Protein AF-A0A7J4PSM2-F1 (afdb_monomer)

Foldseek 3Di:
DDPVVDPCPPVADPPWAPLDVDDPCPPVPDCVQVWDDDPNDIDCSSGRQCRDPVLVVLQVVCVVVVHDPVVSVVVSVVVD

Solvent-accessible surface area (backbone atoms only — not comparable to full-atom values): 5088 Å² total; per-residue (Å²): 110,87,54,83,90,39,97,60,58,63,80,80,47,84,94,45,36,56,87,60,91,62,72,91,58,71,85,69,91,46,57,90,46,44,24,47,79,54,97,92,38,83,40,56,84,58,44,53,59,69,30,35,60,69,50,39,48,54,51,50,54,36,53,75,73,66,52,54,70,68,62,48,48,52,58,54,62,77,72,110

Sequence (80 aa):
MRRESCDRYPCHFPDQDCTFCFCPFYPCLDERTGGRLVDEEWSCDGCTVIHAFDVAEMVMEGLILGRDLDEIWKEVTESL

pLDDT: mean 92.48, std 7.52, range [56.59, 98.19]

Mean predicted aligned error: 3.42 Å

Radius of gyration: 12.76 Å; Cα contacts (8 Å, |Δi|>4): 81; chains: 1; bounding box: 33×23×31 Å

Secondary structure (DSSP, 8-state):
---TT-TT-SSSSTT---S-SS-TT-S---GGGT-EEETTEEE-TT--GGGSHHHHHHHHHHHHTT--HHHHHHHHHHT-

Structure (mmCIF, N/CA/C/O backbone):
data_AF-A0A7J4PSM2-F1
#
_entry.id   AF-A0A7J4PSM2-F1
#
loop_
_atom_site.group_PDB
_atom_site.id
_atom_site.type_symbol
_atom_site.label_atom_id
_atom_site.label_alt_id
_atom_site.label_comp_id
_atom_site.label_asym_id
_atom_site.label_entity_id
_atom_site.label_seq_id
_atom_site.pdbx_PDB_ins_code
_atom_site.Cartn_x
_atom_site.Cartn_y
_atom_site.Cartn_z
_atom_site.occupancy
_atom_site.B_iso_or_equiv
_atom_site.auth_seq_id
_atom_site.auth_comp_id
_atom_site.auth_asym_id
_atom_site.auth_atom_id
_atom_site.pdbx_PDB_model_num
ATOM 1 N N . MET A 1 1 ? -13.690 -6.723 -5.351 1.00 56.59 1 MET A N 1
ATOM 2 C CA . MET A 1 1 ? -14.443 -6.579 -6.634 1.00 56.59 1 MET A CA 1
ATOM 3 C C . MET A 1 1 ? -13.539 -6.995 -7.787 1.00 56.59 1 MET A C 1
ATOM 5 O O . MET A 1 1 ? -12.498 -6.373 -7.952 1.00 56.59 1 MET A O 1
ATOM 9 N N . ARG A 1 2 ? -13.894 -8.020 -8.578 1.00 63.59 2 ARG A N 1
ATOM 10 C CA . ARG A 1 2 ? -13.09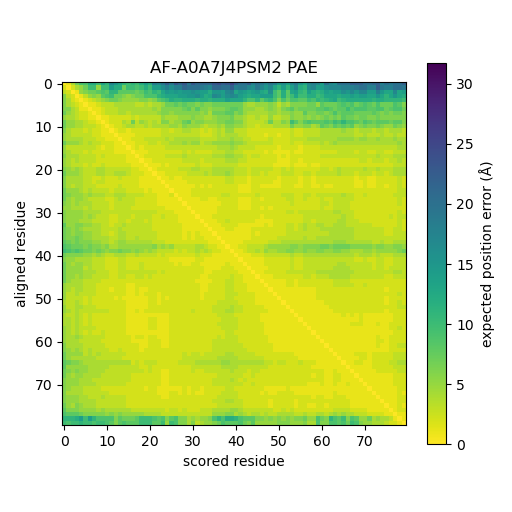0 -8.417 -9.751 1.00 63.59 2 ARG A CA 1
ATOM 11 C C . ARG A 1 2 ? -13.229 -7.362 -10.853 1.00 63.59 2 ARG A C 1
ATOM 13 O O . ARG A 1 2 ? -14.345 -7.055 -11.265 1.00 63.59 2 ARG A O 1
ATOM 20 N N . ARG A 1 3 ? -12.110 -6.770 -11.283 1.00 70.81 3 ARG A N 1
ATOM 21 C CA . ARG A 1 3 ? -12.055 -5.726 -12.323 1.00 70.81 3 ARG A CA 1
ATOM 22 C C . ARG A 1 3 ? -11.511 -6.294 -13.635 1.00 70.81 3 ARG A C 1
ATOM 24 O O . ARG A 1 3 ? -10.568 -5.751 -14.192 1.00 70.81 3 ARG A O 1
ATOM 31 N N . GLU A 1 4 ? -12.102 -7.381 -14.125 1.00 73.38 4 GLU A N 1
ATOM 32 C CA . GLU A 1 4 ? -11.617 -8.113 -15.312 1.00 73.38 4 GLU A CA 1
ATOM 33 C C . GLU A 1 4 ? -11.562 -7.255 -16.592 1.00 73.38 4 GLU A C 1
ATOM 35 O O . GLU A 1 4 ? -10.818 -7.572 -17.510 1.00 73.38 4 GLU A O 1
ATOM 40 N N . SER A 1 5 ? -12.303 -6.141 -16.649 1.00 82.88 5 SER A N 1
ATOM 41 C CA . SER A 1 5 ? -12.256 -5.168 -17.751 1.00 82.88 5 SER A CA 1
ATOM 42 C C . SER A 1 5 ? -11.193 -4.070 -17.586 1.00 82.88 5 SER A C 1
ATOM 44 O O . SER A 1 5 ? -11.195 -3.108 -18.348 1.00 82.88 5 SER A O 1
ATOM 46 N N . CYS A 1 6 ? -10.358 -4.126 -16.546 1.00 85.31 6 CYS A N 1
ATOM 47 C CA . CYS A 1 6 ? -9.296 -3.154 -16.299 1.00 85.31 6 CYS A CA 1
ATOM 48 C C . CYS A 1 6 ? -8.029 -3.561 -17.056 1.00 85.31 6 CYS A C 1
ATOM 50 O O . CYS A 1 6 ? -7.520 -4.654 -16.835 1.00 85.31 6 CYS A O 1
ATOM 52 N N . ASP A 1 7 ? -7.452 -2.649 -17.842 1.00 86.50 7 ASP A N 1
ATOM 53 C CA . ASP A 1 7 ? -6.202 -2.884 -18.592 1.00 86.50 7 ASP A CA 1
ATOM 54 C C . ASP A 1 7 ? -4.999 -3.239 -17.703 1.00 86.50 7 ASP A C 1
ATOM 56 O O . ASP A 1 7 ? -3.966 -3.701 -18.181 1.00 86.50 7 ASP A O 1
ATOM 60 N N . ARG A 1 8 ? -5.108 -2.974 -16.399 1.00 82.88 8 ARG A N 1
ATOM 61 C CA . ARG A 1 8 ? -4.084 -3.295 -15.404 1.00 82.88 8 ARG A CA 1
ATOM 62 C C . ARG A 1 8 ? -4.354 -4.597 -14.659 1.00 82.88 8 ARG A C 1
ATOM 64 O O . ARG A 1 8 ? -3.551 -4.945 -13.810 1.00 82.88 8 ARG A O 1
ATOM 71 N N . TYR A 1 9 ? -5.462 -5.290 -14.918 1.00 84.12 9 TYR A N 1
ATOM 72 C CA . TYR A 1 9 ? -5.806 -6.523 -14.217 1.00 84.12 9 TYR A CA 1
ATOM 73 C C . TYR A 1 9 ? -5.271 -7.775 -14.944 1.00 84.12 9 TYR A C 1
ATOM 75 O O . TYR A 1 9 ? -5.498 -7.910 -16.147 1.00 84.12 9 TYR A O 1
ATOM 83 N N . PRO A 1 10 ? -4.655 -8.735 -14.224 1.00 85.94 10 PRO A N 1
ATOM 84 C CA . PRO A 1 10 ? -4.151 -8.605 -12.857 1.00 85.94 10 PRO A CA 1
ATOM 85 C C . PRO A 1 10 ? -2.880 -7.740 -12.817 1.00 85.94 10 PRO A C 1
ATOM 87 O O . PRO A 1 10 ? -2.043 -7.813 -13.712 1.00 85.94 10 PRO A O 1
ATOM 90 N N . CYS A 1 11 ? -2.729 -6.948 -11.758 1.00 85.81 11 CYS A N 1
ATOM 91 C CA . CYS A 1 11 ? -1.519 -6.162 -11.501 1.00 85.81 11 CYS A CA 1
ATOM 92 C C . CYS A 1 11 ? -0.373 -7.083 -11.068 1.00 85.81 11 CYS A C 1
ATOM 94 O O . CYS A 1 11 ? 0.735 -6.957 -11.579 1.00 85.81 11 CYS A O 1
ATOM 96 N N . HIS A 1 12 ? -0.665 -8.024 -10.161 1.00 89.81 12 HIS A N 1
ATOM 97 C CA . HIS A 1 12 ? 0.307 -8.942 -9.568 1.00 89.81 12 HIS A CA 1
ATOM 98 C C . HIS A 1 12 ? -0.133 -10.407 -9.662 1.00 89.81 12 HIS A C 1
ATOM 100 O O . HIS A 1 12 ? 0.682 -11.252 -10.022 1.00 89.81 12 HIS A O 1
ATOM 106 N N . PHE A 1 13 ? -1.401 -10.737 -9.375 1.00 91.44 13 PHE A N 1
ATOM 107 C CA . PHE A 1 13 ? -1.893 -12.126 -9.429 1.00 91.44 13 PHE A CA 1
ATOM 108 C C . PH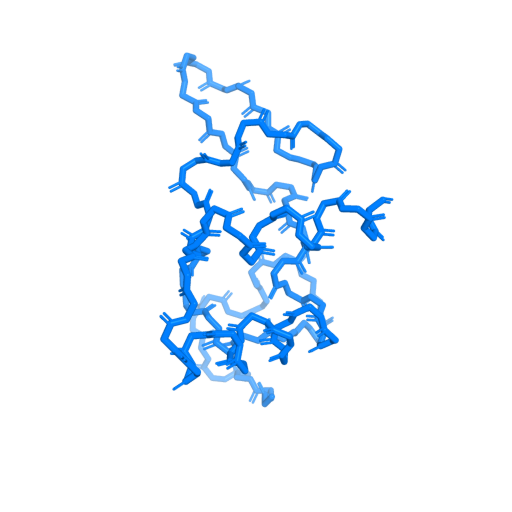E A 1 13 ? -3.405 -12.239 -9.732 1.00 91.44 13 PHE A C 1
ATOM 110 O O . PHE A 1 13 ? -4.153 -11.285 -9.506 1.00 91.44 13 PHE A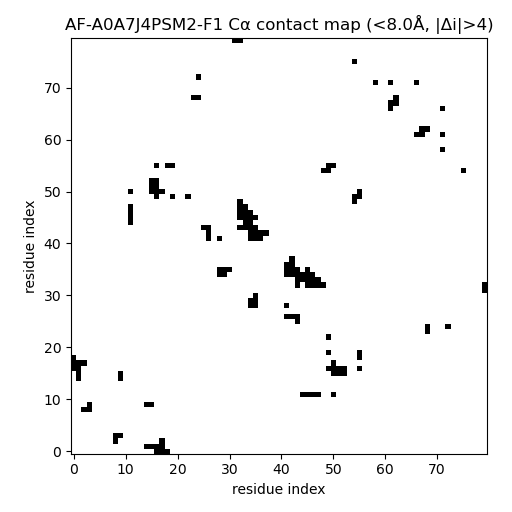 O 1
ATOM 117 N N . PRO A 1 14 ? -3.887 -13.384 -10.266 1.00 90.69 14 PRO A N 1
ATOM 118 C CA . PRO A 1 14 ? -5.318 -13.622 -10.482 1.00 90.69 14 PRO A CA 1
ATOM 119 C C . PRO A 1 14 ? -6.132 -13.510 -9.189 1.00 90.69 14 PRO A C 1
ATOM 121 O O . PRO A 1 14 ? -5.644 -13.853 -8.121 1.00 90.69 14 PRO A O 1
ATOM 124 N N . ASP A 1 15 ? -7.378 -13.047 -9.287 1.00 88.94 15 ASP A N 1
ATOM 125 C CA . ASP A 1 15 ? -8.294 -12.863 -8.145 1.00 88.94 15 ASP A CA 1
ATOM 126 C C . ASP A 1 15 ? -7.816 -11.897 -7.044 1.00 88.94 15 ASP A C 1
ATOM 128 O O . ASP A 1 15 ? -8.437 -11.820 -5.988 1.00 88.94 15 ASP A O 1
ATOM 132 N N . GLN A 1 16 ? -6.782 -11.094 -7.305 1.00 92.31 16 GLN A N 1
ATOM 133 C CA . GLN A 1 16 ? -6.345 -10.028 -6.403 1.00 92.31 16 GLN A CA 1
ATOM 134 C C . GLN A 1 16 ? -7.447 -9.000 -6.093 1.00 92.31 16 GLN A C 1
ATOM 136 O O . GLN A 1 16 ? -8.299 -8.691 -6.940 1.00 92.31 16 GLN A O 1
ATOM 141 N N . ASP A 1 17 ? -7.371 -8.382 -4.914 1.00 93.56 17 ASP A N 1
ATOM 142 C CA . ASP A 1 17 ? -8.166 -7.200 -4.615 1.00 93.56 17 ASP A CA 1
ATOM 143 C C . ASP A 1 17 ? -7.589 -5.965 -5.333 1.00 93.56 17 ASP A C 1
ATOM 145 O O . ASP A 1 17 ? -6.385 -5.728 -5.357 1.00 93.56 17 ASP A O 1
ATOM 149 N N . CYS A 1 18 ? -8.448 -5.186 -5.994 1.00 91.31 18 CYS A N 1
ATOM 150 C CA . CYS A 1 18 ? -8.074 -3.968 -6.730 1.00 91.31 18 CYS A CA 1
ATOM 151 C C . CYS A 1 18 ? -8.842 -2.745 -6.223 1.00 91.31 18 CYS A C 1
ATOM 153 O O . CYS A 1 18 ? -9.171 -1.845 -7.004 1.00 91.31 18 CYS A O 1
ATOM 155 N N . THR A 1 19 ? -9.200 -2.736 -4.940 1.00 92.06 19 THR A N 1
ATOM 156 C CA . THR A 1 19 ? -9.817 -1.588 -4.271 1.00 92.06 19 THR A CA 1
ATOM 157 C C . THR A 1 19 ? -8.982 -0.336 -4.496 1.00 92.06 19 THR A C 1
ATOM 159 O O . THR A 1 19 ? -9.503 0.692 -4.938 1.00 92.06 19 THR A O 1
ATOM 162 N N . PHE A 1 20 ? -7.673 -0.462 -4.288 1.00 92.12 20 PHE A N 1
ATOM 163 C CA . PHE A 1 20 ? -6.706 0.600 -4.495 1.00 92.12 20 PHE A CA 1
ATOM 164 C C . PHE A 1 20 ? -6.089 0.496 -5.892 1.00 92.12 20 PHE A C 1
ATOM 166 O O . P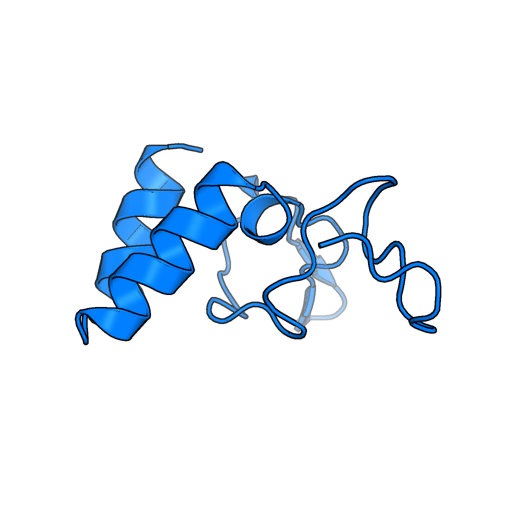HE A 1 20 ? -5.419 -0.480 -6.222 1.00 92.12 20 PHE A O 1
ATOM 173 N N . CYS A 1 21 ? -6.302 1.520 -6.727 1.00 87.31 21 CYS A N 1
ATOM 174 C CA . CYS A 1 21 ? -5.621 1.627 -8.025 1.00 87.31 21 CYS A CA 1
ATOM 175 C C . CYS A 1 21 ? -4.119 1.920 -7.871 1.00 87.31 21 CYS A C 1
ATOM 177 O O . CYS A 1 21 ? -3.340 1.589 -8.759 1.00 87.31 21 CYS A O 1
ATOM 179 N N . PHE A 1 22 ? -3.732 2.551 -6.759 1.00 89.62 22 PHE A N 1
ATOM 180 C CA . PHE A 1 22 ? -2.354 2.848 -6.377 1.00 89.62 22 PHE A CA 1
ATOM 181 C C . PHE A 1 22 ? -2.158 2.490 -4.907 1.00 89.62 22 PHE A C 1
ATOM 183 O O . PHE A 1 22 ? -3.059 2.720 -4.102 1.00 89.62 22 PHE A O 1
ATOM 190 N N . CYS A 1 23 ? -0.987 1.954 -4.559 1.00 94.19 23 CYS A N 1
ATOM 191 C CA . CYS A 1 23 ? -0.662 1.650 -3.170 1.00 94.19 23 CYS A CA 1
ATOM 192 C C . CYS A 1 23 ? -0.524 2.959 -2.372 1.00 94.19 23 CYS A C 1
ATOM 194 O O . CYS A 1 23 ? 0.318 3.784 -2.736 1.00 94.19 23 CYS A O 1
ATOM 196 N N . PRO A 1 24 ? -1.298 3.157 -1.288 1.00 96.31 24 PRO A N 1
ATOM 197 C CA . PRO A 1 24 ? -1.204 4.367 -0.474 1.00 96.31 24 PRO A CA 1
ATOM 198 C C . PRO A 1 24 ? 0.108 4.449 0.318 1.00 96.31 24 PRO A C 1
ATOM 200 O O . PRO A 1 24 ? 0.465 5.521 0.790 1.00 96.31 24 PRO A O 1
ATOM 203 N N . PHE A 1 25 ? 0.839 3.337 0.431 1.00 97.00 25 PHE A N 1
ATOM 204 C CA . PHE A 1 25 ? 2.093 3.239 1.179 1.00 97.00 25 PHE A CA 1
ATOM 205 C C . PHE A 1 25 ? 3.335 3.380 0.302 1.00 97.00 25 PHE A C 1
ATOM 207 O O . PHE A 1 25 ? 4.437 3.145 0.779 1.00 97.00 25 PHE A O 1
ATOM 214 N N . TYR A 1 26 ? 3.197 3.680 -0.992 1.00 95.19 26 TYR A N 1
ATOM 215 C CA . TYR A 1 26 ? 4.362 3.820 -1.860 1.00 95.19 26 TYR A CA 1
ATOM 216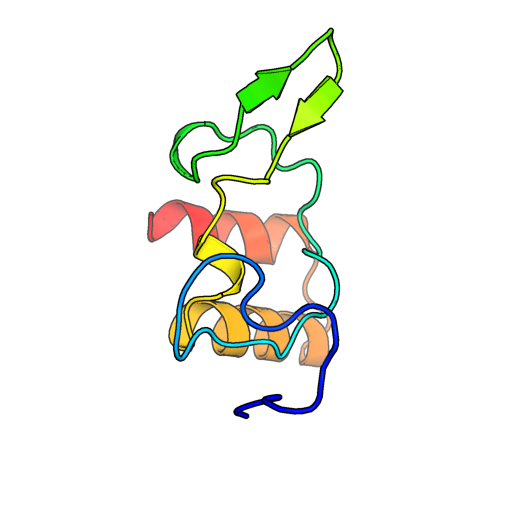 C C . TYR A 1 26 ? 5.098 5.156 -1.617 1.00 95.19 26 TYR A C 1
ATOM 218 O O . TYR A 1 26 ? 4.445 6.201 -1.642 1.00 95.19 26 TYR A O 1
ATOM 226 N N . PRO A 1 27 ? 6.443 5.163 -1.515 1.00 95.88 27 PRO A N 1
ATOM 227 C CA . PRO A 1 27 ? 7.328 4.004 -1.377 1.00 95.88 27 PRO A CA 1
ATOM 228 C C . PRO A 1 27 ? 7.348 3.495 0.072 1.00 95.88 27 PRO A C 1
ATOM 230 O O . PRO A 1 27 ? 7.626 4.258 0.992 1.00 95.88 27 PRO A O 1
ATOM 233 N N . CYS A 1 28 ? 7.112 2.196 0.279 1.00 95.19 28 CYS A N 1
ATOM 234 C CA . CYS A 1 28 ? 7.075 1.639 1.637 1.00 95.19 28 CYS A CA 1
ATOM 235 C C . CYS A 1 28 ? 8.466 1.278 2.171 1.00 95.19 28 CYS A C 1
ATOM 237 O O . CYS A 1 28 ? 8.632 1.134 3.378 1.00 95.19 28 CYS A O 1
ATOM 239 N N . LEU A 1 29 ? 9.447 1.115 1.270 1.00 95.94 29 LEU A N 1
ATOM 240 C CA . LEU A 1 29 ? 10.836 0.749 1.573 1.00 95.94 29 LEU A CA 1
ATOM 241 C C . LEU A 1 29 ? 10.983 -0.532 2.422 1.00 95.94 29 LEU A C 1
ATOM 243 O O . LEU A 1 29 ? 11.983 -0.709 3.112 1.00 95.94 29 LEU A O 1
ATOM 247 N N . ASP A 1 30 ? 9.998 -1.433 2.364 1.00 95.69 30 ASP A N 1
ATOM 248 C CA . ASP A 1 30 ? 9.989 -2.692 3.107 1.00 95.69 30 ASP A CA 1
ATOM 249 C C . ASP A 1 30 ? 10.140 -3.892 2.164 1.00 95.69 30 ASP A C 1
ATOM 251 O O . ASP A 1 30 ? 9.212 -4.267 1.439 1.00 95.69 30 ASP A O 1
ATOM 255 N N . GLU A 1 31 ? 11.318 -4.515 2.182 1.00 95.44 31 GLU A N 1
ATOM 256 C CA . GLU A 1 31 ? 11.651 -5.663 1.329 1.00 95.44 31 GLU A CA 1
ATOM 257 C C . GLU A 1 31 ? 10.819 -6.915 1.652 1.00 95.44 31 GLU A C 1
ATOM 259 O O . GLU A 1 31 ? 10.631 -7.760 0.775 1.00 95.44 31 GLU A O 1
ATOM 264 N N . ARG A 1 32 ? 10.240 -7.029 2.862 1.00 95.12 32 ARG A N 1
ATOM 265 C CA . ARG A 1 32 ? 9.351 -8.155 3.227 1.00 95.12 32 ARG A CA 1
ATOM 266 C C . ARG A 1 32 ? 8.113 -8.213 2.343 1.00 95.12 32 ARG A C 1
ATOM 268 O O . ARG A 1 32 ? 7.539 -9.277 2.144 1.00 95.12 32 ARG A O 1
ATOM 275 N N . THR A 1 33 ? 7.719 -7.066 1.796 1.00 95.06 33 THR A N 1
ATOM 276 C CA . THR A 1 33 ? 6.573 -6.958 0.895 1.00 95.06 33 THR A CA 1
ATOM 277 C C . THR A 1 33 ? 6.852 -7.540 -0.489 1.00 95.06 33 THR A C 1
ATOM 279 O O . THR A 1 33 ? 5.909 -7.728 -1.243 1.00 95.06 33 THR A O 1
ATOM 282 N N . GLY A 1 34 ? 8.116 -7.807 -0.841 1.00 94.25 34 GLY A N 1
ATOM 283 C CA . GLY A 1 34 ? 8.548 -8.132 -2.205 1.00 94.25 34 GLY A CA 1
ATOM 284 C C . GLY A 1 34 ? 8.987 -6.911 -3.023 1.00 94.25 34 GLY A C 1
ATOM 285 O O . GLY A 1 34 ? 9.350 -7.053 -4.193 1.00 94.25 34 GLY A O 1
ATOM 286 N N . GLY A 1 35 ? 8.963 -5.712 -2.429 1.00 94.88 35 GLY A N 1
ATOM 287 C CA . GLY A 1 35 ? 9.582 -4.520 -3.005 1.00 94.88 35 GLY A CA 1
ATOM 288 C C . GLY A 1 35 ? 11.114 -4.579 -2.980 1.00 94.88 35 GLY A C 1
ATOM 289 O O . GLY A 1 35 ? 11.705 -5.306 -2.183 1.00 94.88 35 GLY A O 1
ATOM 290 N N . ARG A 1 36 ? 11.766 -3.835 -3.878 1.00 97.19 36 ARG A N 1
ATOM 291 C CA . ARG A 1 36 ? 13.233 -3.795 -4.014 1.00 97.19 36 ARG A CA 1
ATOM 292 C C . ARG A 1 36 ? 13.708 -2.482 -4.629 1.00 97.19 36 ARG A C 1
ATOM 294 O O . ARG A 1 36 ? 12.956 -1.844 -5.358 1.00 97.19 36 ARG A O 1
ATOM 301 N N . LEU A 1 37 ? 14.973 -2.123 -4.425 1.00 97.69 37 LEU A N 1
ATOM 302 C CA . LEU A 1 37 ? 15.618 -1.058 -5.202 1.00 97.69 37 LEU A CA 1
ATOM 303 C C . LEU A 1 37 ? 15.988 -1.562 -6.608 1.00 97.69 37 LEU A C 1
ATOM 305 O O . LEU A 1 37 ? 16.612 -2.614 -6.7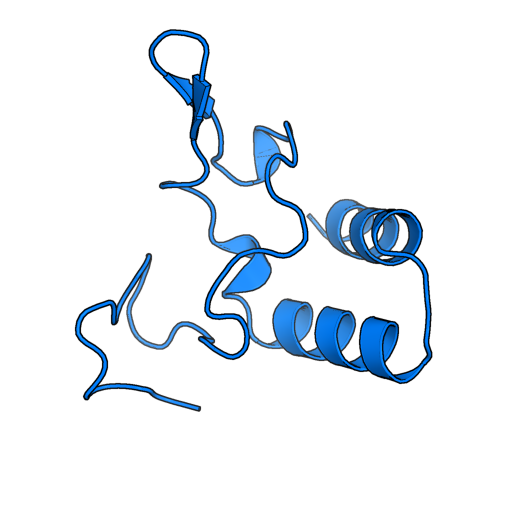54 1.00 97.69 37 LEU A O 1
ATOM 309 N N . VAL A 1 38 ? 15.617 -0.803 -7.637 1.00 96.69 38 VAL A N 1
ATOM 310 C CA . VAL A 1 38 ? 15.973 -1.010 -9.048 1.00 96.69 38 VAL A CA 1
ATOM 311 C C . VAL A 1 38 ? 16.488 0.322 -9.580 1.00 96.69 38 VAL A C 1
ATOM 313 O O . VAL A 1 38 ? 15.757 1.301 -9.549 1.00 96.69 38 VAL A O 1
ATOM 316 N N . ASP A 1 39 ? 17.746 0.370 -10.026 1.00 95.25 39 ASP A N 1
ATOM 317 C CA . ASP A 1 39 ? 18.376 1.590 -10.559 1.00 95.25 39 ASP A CA 1
ATOM 318 C C . ASP A 1 39 ? 18.210 2.828 -9.645 1.00 95.25 39 ASP A C 1
ATOM 320 O O . ASP A 1 39 ? 17.866 3.911 -10.098 1.00 95.25 39 ASP A O 1
ATOM 324 N N . GLU A 1 40 ? 18.449 2.652 -8.337 1.00 94.81 40 GLU A N 1
ATOM 325 C CA . GLU A 1 40 ? 18.293 3.679 -7.281 1.00 94.81 40 GLU A CA 1
ATOM 326 C C . GLU A 1 40 ? 16.841 4.118 -6.986 1.00 94.81 40 GLU A C 1
ATOM 328 O O . GLU A 1 40 ? 16.615 4.906 -6.066 1.00 94.81 40 GLU A O 1
ATOM 333 N N . GLU A 1 41 ? 15.846 3.553 -7.6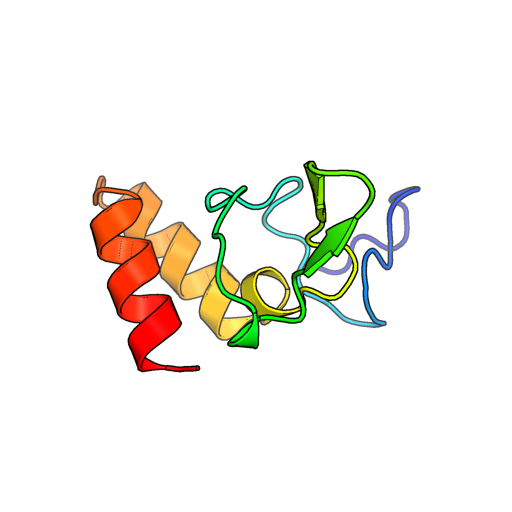72 1.00 96.19 41 GLU A N 1
ATOM 334 C CA . GLU A 1 41 ? 14.422 3.791 -7.427 1.00 96.19 41 GLU A CA 1
ATOM 335 C C . GLU A 1 41 ? 13.769 2.604 -6.699 1.00 96.19 41 GLU A C 1
ATOM 337 O O . GLU A 1 41 ? 14.087 1.437 -6.932 1.00 96.19 41 GLU A O 1
ATOM 342 N N . TRP A 1 42 ? 12.835 2.877 -5.784 1.00 97.06 42 TRP A N 1
ATOM 343 C CA . TRP A 1 42 ? 12.090 1.817 -5.100 1.00 97.06 42 TRP A CA 1
ATOM 344 C C . TRP A 1 42 ? 10.999 1.243 -6.007 1.00 97.06 42 TRP A C 1
ATOM 346 O O . TRP A 1 42 ? 10.104 1.958 -6.443 1.00 97.06 42 TRP A O 1
ATOM 356 N N . SER A 1 43 ? 11.026 -0.065 -6.245 1.00 95.50 43 SER A N 1
ATOM 357 C CA . SER A 1 43 ? 10.019 -0.795 -7.012 1.00 95.50 43 SER A CA 1
ATOM 358 C C . SER A 1 43 ? 9.149 -1.655 -6.098 1.00 95.50 43 SER A C 1
ATOM 360 O O . SER A 1 43 ? 9.661 -2.479 -5.344 1.00 95.50 43 SER A O 1
ATOM 362 N N . CYS A 1 44 ? 7.825 -1.525 -6.227 1.00 95.19 44 CYS A N 1
ATOM 363 C CA . CYS A 1 44 ? 6.822 -2.399 -5.596 1.00 95.19 44 CYS A CA 1
ATOM 364 C C . CYS A 1 44 ? 6.198 -3.405 -6.586 1.00 95.19 44 CYS A C 1
ATOM 366 O O . CYS A 1 44 ? 5.110 -3.927 -6.345 1.00 95.19 44 CYS A O 1
ATOM 368 N N . ASP A 1 45 ? 6.843 -3.679 -7.717 1.00 92.50 45 ASP A N 1
ATOM 369 C CA . ASP A 1 45 ? 6.345 -4.627 -8.727 1.00 92.50 45 ASP A CA 1
ATOM 370 C C . ASP A 1 45 ? 6.217 -6.075 -8.213 1.00 92.50 45 ASP A C 1
ATOM 372 O O . ASP A 1 45 ? 5.433 -6.842 -8.759 1.00 92.50 45 ASP A O 1
ATOM 376 N N . GLY A 1 46 ? 6.926 -6.441 -7.140 1.00 93.50 46 GLY A N 1
ATOM 377 C CA . GLY A 1 46 ? 6.744 -7.711 -6.426 1.00 93.50 46 GLY A CA 1
ATOM 378 C C . GLY A 1 46 ? 5.757 -7.661 -5.251 1.00 93.50 46 GLY A C 1
ATOM 379 O O . GLY A 1 46 ? 5.543 -8.685 -4.610 1.00 93.50 46 GLY A O 1
ATOM 380 N N . CYS A 1 47 ? 5.171 -6.499 -4.939 1.00 95.12 47 CYS A N 1
ATOM 381 C CA . CYS A 1 47 ? 4.369 -6.306 -3.730 1.00 95.12 47 CYS A CA 1
ATOM 382 C C . CYS A 1 47 ? 2.916 -6.759 -3.876 1.00 95.12 47 CYS A C 1
ATOM 384 O O . CYS A 1 47 ? 2.140 -6.162 -4.614 1.00 95.12 47 CYS A O 1
ATOM 386 N N . THR A 1 48 ? 2.516 -7.764 -3.095 1.00 94.62 48 THR A N 1
ATOM 387 C CA . THR A 1 48 ? 1.142 -8.297 -3.086 1.00 94.62 48 THR A CA 1
ATOM 388 C C . THR A 1 48 ? 0.304 -7.821 -1.900 1.00 94.62 48 THR A C 1
ATOM 390 O O . THR A 1 48 ?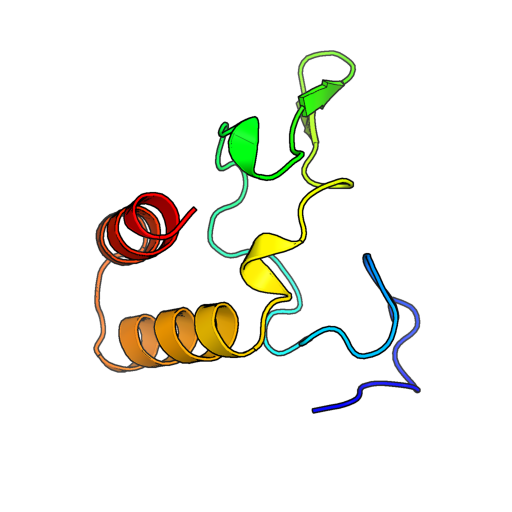 -0.877 -8.144 -1.828 1.00 94.62 48 THR A O 1
ATOM 393 N N . VAL A 1 49 ? 0.891 -7.063 -0.968 1.00 95.81 49 VAL A N 1
ATOM 394 C CA . VAL A 1 49 ? 0.288 -6.753 0.342 1.00 95.81 49 VAL A CA 1
ATOM 395 C C . VAL A 1 49 ? -1.052 -6.035 0.204 1.00 95.81 49 VAL A C 1
ATOM 397 O O . VAL A 1 49 ? -2.065 -6.527 0.684 1.00 95.81 49 VAL A O 1
ATOM 400 N N . ILE A 1 50 ? -1.096 -4.918 -0.528 1.00 95.62 50 ILE A N 1
ATOM 401 C CA . ILE A 1 50 ? -2.333 -4.135 -0.713 1.00 95.62 50 ILE A CA 1
ATOM 402 C C . ILE A 1 50 ? -3.380 -4.843 -1.594 1.00 95.62 50 ILE A C 1
ATOM 404 O O . ILE A 1 50 ? -4.509 -4.378 -1.723 1.00 95.62 50 ILE A O 1
ATOM 408 N N . HIS A 1 51 ? -2.987 -5.951 -2.223 1.00 94.31 51 HIS A N 1
ATOM 409 C CA . HIS A 1 51 ? -3.824 -6.774 -3.087 1.00 94.31 51 HIS A CA 1
ATOM 410 C C . HIS A 1 51 ? -4.477 -7.951 -2.343 1.00 94.31 51 HIS A C 1
ATOM 412 O O . HIS A 1 51 ? -5.309 -8.649 -2.927 1.00 94.31 51 HIS A O 1
ATOM 418 N N . ALA A 1 52 ? -4.134 -8.171 -1.069 1.00 94.50 52 ALA A N 1
ATOM 419 C CA . ALA A 1 52 ? -4.857 -9.083 -0.191 1.00 94.50 52 ALA A CA 1
ATOM 420 C C . ALA A 1 52 ? -6.173 -8.437 0.286 1.00 94.50 52 ALA A C 1
ATOM 422 O O . ALA A 1 52 ? -6.215 -7.245 0.587 1.00 94.50 52 ALA A O 1
ATOM 423 N N . PHE A 1 53 ? -7.263 -9.210 0.316 1.00 95.00 53 PHE A N 1
ATOM 424 C CA . PHE A 1 53 ? -8.609 -8.692 0.605 1.00 95.00 53 PHE A CA 1
ATOM 425 C C . PHE A 1 53 ? -8.744 -8.118 2.019 1.00 95.00 53 PHE A C 1
ATOM 427 O O . PHE A 1 53 ? -9.312 -7.044 2.189 1.00 95.00 53 PHE A O 1
ATOM 434 N N . ASP A 1 54 ? -8.216 -8.833 3.007 1.00 95.69 54 ASP A N 1
ATOM 435 C CA . ASP A 1 54 ? -8.199 -8.447 4.418 1.00 95.69 54 ASP A CA 1
ATOM 436 C C . ASP A 1 54 ? -7.382 -7.172 4.647 1.00 95.69 54 ASP A C 1
ATOM 438 O O . ASP A 1 54 ? -7.832 -6.250 5.325 1.00 95.69 54 ASP A O 1
ATOM 442 N N . VAL A 1 55 ? -6.217 -7.074 4.006 1.00 96.69 55 VAL A N 1
ATOM 443 C CA . VAL A 1 55 ? -5.394 -5.863 4.042 1.00 96.69 55 VAL A CA 1
ATOM 444 C C . VAL A 1 55 ? -6.123 -4.699 3.371 1.00 96.69 55 VAL A C 1
ATOM 446 O O . VAL A 1 55 ? -6.181 -3.609 3.931 1.00 96.69 55 VAL A O 1
ATOM 449 N N . ALA A 1 56 ? -6.709 -4.896 2.188 1.00 96.25 56 ALA A N 1
ATOM 450 C CA . ALA A 1 56 ? -7.420 -3.829 1.488 1.00 96.25 56 ALA A CA 1
ATOM 451 C C . ALA A 1 56 ? -8.623 -3.298 2.294 1.00 96.25 56 ALA A C 1
ATOM 453 O O . ALA A 1 56 ? -8.857 -2.087 2.327 1.00 96.25 56 ALA A O 1
ATOM 454 N N . GLU A 1 57 ? -9.359 -4.185 2.966 1.00 96.81 57 GLU A N 1
ATOM 455 C CA . GLU A 1 57 ? -10.455 -3.822 3.867 1.00 96.81 57 GLU A CA 1
ATOM 456 C C . GLU A 1 57 ? -9.945 -3.018 5.070 1.00 96.81 57 GLU A C 1
ATOM 458 O O . G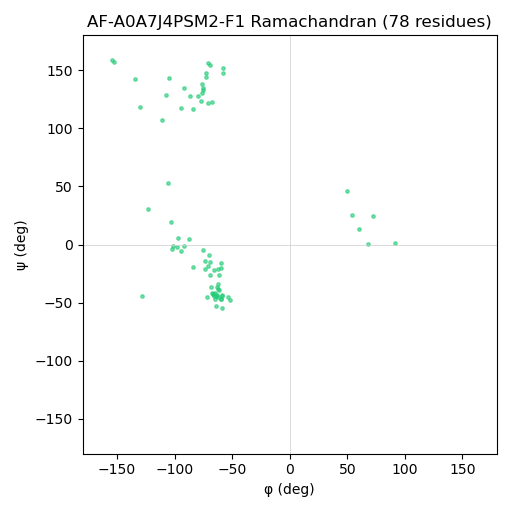LU A 1 57 ? -10.391 -1.887 5.267 1.00 96.81 57 GLU A O 1
ATOM 463 N N . MET A 1 58 ? -8.936 -3.524 5.789 1.00 97.19 58 MET A N 1
ATOM 464 C CA . MET A 1 58 ? -8.310 -2.840 6.931 1.00 97.19 58 MET A CA 1
ATOM 465 C C . MET A 1 58 ? -7.840 -1.423 6.569 1.00 97.19 58 MET A C 1
ATOM 467 O O . MET A 1 58 ? -8.079 -0.459 7.303 1.00 97.19 58 MET A O 1
ATOM 471 N N . VAL A 1 59 ? -7.191 -1.272 5.412 1.00 97.81 59 VAL A N 1
ATOM 472 C CA . VAL A 1 59 ? -6.703 0.029 4.942 1.00 97.81 59 VAL A CA 1
ATOM 473 C C . VAL A 1 59 ? -7.864 0.960 4.599 1.00 97.81 59 VAL A C 1
ATOM 475 O O . VAL A 1 59 ? -7.825 2.139 4.953 1.00 97.81 59 VAL A O 1
ATOM 478 N N . MET A 1 60 ? -8.918 0.460 3.943 1.00 97.81 60 MET A N 1
ATOM 479 C CA . MET A 1 60 ? -10.105 1.265 3.643 1.00 97.81 60 MET A CA 1
ATOM 480 C C . MET A 1 60 ? -10.796 1.744 4.924 1.00 97.81 60 MET A C 1
ATOM 482 O O . MET A 1 60 ? -11.147 2.921 5.021 1.00 97.81 60 MET A O 1
ATOM 486 N N . GLU A 1 61 ? -10.969 0.861 5.906 1.00 97.94 61 GLU A N 1
ATOM 487 C CA . GLU A 1 61 ? -11.561 1.201 7.199 1.00 97.94 61 GLU A CA 1
ATOM 488 C C . GLU A 1 61 ? -10.750 2.278 7.918 1.00 97.94 61 GLU A C 1
ATOM 490 O O . GLU A 1 61 ? -11.313 3.280 8.366 1.00 97.94 61 GLU A O 1
ATOM 495 N N . GLY A 1 62 ? -9.423 2.127 7.968 1.00 97.94 62 GLY A N 1
ATOM 496 C CA . GLY A 1 62 ? -8.547 3.116 8.585 1.00 97.94 62 GLY A CA 1
ATOM 497 C C . GLY A 1 62 ? -8.672 4.499 7.944 1.00 97.94 62 GLY A C 1
ATOM 498 O O . GLY A 1 62 ? -8.803 5.500 8.653 1.00 97.94 62 GLY A O 1
ATOM 499 N N . LEU A 1 63 ? -8.726 4.552 6.611 1.00 97.38 63 LEU A N 1
ATOM 500 C CA . LEU A 1 63 ? -8.917 5.796 5.863 1.00 97.38 63 LEU A CA 1
ATOM 501 C C . LEU A 1 63 ? -10.291 6.433 6.115 1.00 97.38 63 LEU A C 1
ATOM 503 O O . LEU A 1 63 ? -10.377 7.648 6.289 1.00 97.38 63 LEU A O 1
ATOM 507 N N . ILE A 1 64 ? -11.366 5.639 6.169 1.00 97.88 64 ILE A N 1
ATOM 508 C CA . ILE A 1 64 ? -12.724 6.133 6.466 1.00 97.88 64 ILE A CA 1
ATOM 509 C C . ILE A 1 64 ? -12.800 6.719 7.880 1.00 97.88 64 ILE A C 1
ATOM 511 O O . ILE A 1 64 ? -13.475 7.726 8.099 1.00 97.88 64 ILE A O 1
ATOM 515 N N . LEU A 1 65 ? -12.091 6.113 8.833 1.00 98.19 65 LEU A N 1
ATOM 516 C CA . LEU A 1 65 ? -11.994 6.595 10.211 1.00 98.19 65 LEU A CA 1
ATOM 517 C C . LEU A 1 65 ? -11.070 7.815 10.364 1.00 98.19 65 LEU A C 1
ATOM 519 O O . LEU A 1 65 ? -10.987 8.376 11.456 1.00 98.19 65 LEU A O 1
ATOM 523 N N . GLY A 1 66 ? -10.396 8.243 9.292 1.00 97.69 66 GLY A N 1
ATOM 524 C CA . GLY A 1 66 ? -9.484 9.386 9.304 1.00 97.69 66 GLY A CA 1
ATOM 525 C C . GLY A 1 66 ? -8.171 9.120 10.040 1.00 97.69 66 GLY A C 1
ATOM 526 O O . GLY A 1 66 ? -7.563 10.068 10.536 1.00 97.69 66 GLY A O 1
ATOM 527 N N . ARG A 1 67 ? -7.751 7.852 10.143 1.00 98.12 67 ARG A N 1
ATOM 528 C CA . ARG A 1 67 ? -6.445 7.475 10.701 1.00 98.12 67 ARG A CA 1
ATOM 529 C C . ARG A 1 67 ? -5.320 7.897 9.762 1.00 98.12 67 ARG A C 1
ATOM 531 O O . ARG A 1 67 ? -5.515 8.004 8.549 1.00 98.12 67 ARG A O 1
ATOM 538 N N . ASP A 1 68 ? -4.144 8.110 10.335 1.00 97.62 68 ASP A N 1
ATOM 539 C CA . ASP A 1 68 ? -2.958 8.454 9.560 1.00 97.62 68 ASP A CA 1
ATOM 540 C C . ASP A 1 68 ? -2.421 7.238 8.783 1.00 97.62 68 ASP A C 1
ATOM 542 O O . ASP A 1 68 ? -2.535 6.093 9.232 1.00 97.62 68 ASP A O 1
ATOM 546 N N . LEU A 1 69 ? -1.832 7.473 7.606 1.00 96.88 69 LEU A N 1
ATOM 547 C CA . LEU A 1 69 ? -1.280 6.402 6.774 1.00 96.88 69 LEU A CA 1
ATOM 548 C C . LEU A 1 69 ? -0.142 5.650 7.468 1.00 96.88 69 LEU A C 1
ATOM 550 O O . LEU A 1 69 ? -0.055 4.435 7.295 1.00 96.88 69 LEU A O 1
ATOM 554 N N . ASP A 1 70 ? 0.675 6.324 8.278 1.00 96.62 70 ASP A N 1
ATOM 555 C CA . ASP A 1 70 ? 1.767 5.690 9.018 1.00 96.62 70 ASP A CA 1
ATOM 556 C C . ASP A 1 70 ? 1.218 4.763 10.114 1.00 96.62 70 ASP A C 1
ATOM 558 O O . ASP A 1 70 ? 1.751 3.675 10.348 1.00 96.62 70 ASP A O 1
ATOM 562 N N . GLU A 1 71 ? 0.112 5.150 10.760 1.00 97.44 71 GLU A N 1
ATOM 563 C CA . GLU A 1 71 ? -0.573 4.313 11.753 1.00 97.44 71 GLU A CA 1
ATOM 564 C C . GLU A 1 71 ? -1.189 3.066 11.117 1.00 97.44 71 GLU A C 1
ATOM 566 O O . GLU A 1 71 ? -1.089 1.975 11.678 1.00 97.44 71 GLU A O 1
ATOM 571 N N . ILE A 1 72 ? -1.826 3.220 9.953 1.00 98.00 72 ILE A N 1
ATOM 572 C CA . ILE A 1 72 ? -2.395 2.096 9.201 1.00 98.00 72 ILE A CA 1
ATOM 573 C C . ILE A 1 72 ? -1.267 1.180 8.711 1.00 98.00 72 ILE A C 1
ATOM 575 O O . ILE A 1 72 ? -1.353 -0.038 8.848 1.00 98.00 72 ILE A O 1
ATOM 579 N N . TRP A 1 73 ? -0.182 1.748 8.178 1.00 97.38 73 TRP A N 1
ATOM 580 C CA . TRP A 1 73 ? 0.951 0.973 7.677 1.00 97.38 73 TRP A CA 1
ATOM 581 C C . TRP A 1 73 ? 1.634 0.161 8.776 1.00 97.38 73 TRP A C 1
ATOM 583 O O . TRP A 1 73 ? 2.015 -0.993 8.561 1.00 97.38 73 TRP A O 1
ATOM 593 N N . LYS A 1 74 ? 1.745 0.724 9.980 1.00 96.62 74 LYS A N 1
ATOM 594 C CA . LYS A 1 74 ? 2.260 0.000 11.141 1.00 96.62 74 LYS A CA 1
ATOM 595 C C . LYS A 1 74 ? 1.428 -1.248 11.455 1.00 96.62 74 LYS A C 1
ATOM 597 O O . LYS A 1 74 ? 1.993 -2.310 11.679 1.00 96.62 74 LYS A O 1
ATOM 602 N N . GLU A 1 75 ? 0.105 -1.143 11.417 1.00 95.81 75 GLU A N 1
ATOM 603 C CA . GLU A 1 75 ? -0.792 -2.280 11.666 1.00 95.81 75 GLU A CA 1
ATOM 604 C C . GLU A 1 75 ? -0.680 -3.359 10.576 1.00 95.81 75 GLU A C 1
ATOM 606 O O . GLU A 1 75 ? -0.574 -4.550 10.877 1.00 95.81 75 GLU A O 1
ATOM 611 N N . VAL A 1 76 ? -0.611 -2.941 9.307 1.00 95.44 76 VAL A N 1
ATOM 612 C CA . VAL A 1 76 ? -0.390 -3.858 8.179 1.00 95.44 76 VAL A CA 1
ATOM 613 C C . VAL A 1 76 ? 0.937 -4.602 8.346 1.00 95.44 76 VAL A C 1
ATOM 615 O O . VAL A 1 76 ? 0.981 -5.820 8.210 1.00 95.44 76 VAL A O 1
ATOM 618 N N . THR A 1 77 ? 2.017 -3.893 8.685 1.00 94.38 77 THR A N 1
ATOM 619 C CA . THR A 1 77 ? 3.370 -4.468 8.798 1.00 94.38 77 THR A CA 1
ATOM 620 C C . THR A 1 77 ? 3.607 -5.337 10.029 1.00 94.38 77 THR A C 1
ATOM 622 O O . THR A 1 77 ? 4.531 -6.154 10.009 1.00 94.38 77 THR A O 1
ATOM 625 N N . GLU A 1 78 ? 2.800 -5.188 11.081 1.00 92.06 78 GLU A N 1
ATOM 626 C CA . GLU A 1 78 ? 2.765 -6.105 12.230 1.00 92.06 78 GLU A CA 1
ATOM 627 C C . GLU A 1 78 ? 2.143 -7.466 11.863 1.00 92.06 78 GLU A C 1
ATOM 629 O O . GLU A 1 78 ? 2.384 -8.454 12.558 1.00 92.06 78 GLU A O 1
ATOM 634 N N . SER A 1 79 ? 1.396 -7.527 10.755 1.00 79.38 79 SER A N 1
ATOM 635 C CA . SER A 1 79 ? 0.710 -8.727 10.260 1.00 79.38 79 SER A CA 1
ATOM 636 C C . SER A 1 79 ? 1.438 -9.433 9.100 1.00 79.38 79 SER A C 1
ATOM 638 O O . SER A 1 79 ? 0.948 -10.460 8.626 1.00 79.38 79 SER A O 1
ATOM 640 N N . LEU A 1 80 ? 2.578 -8.890 8.638 1.00 83.38 80 LEU A N 1
ATOM 641 C CA . LEU A 1 80 ? 3.434 -9.452 7.575 1.00 83.38 80 LEU A CA 1
ATOM 642 C C . LEU A 1 80 ? 4.433 -10.481 8.117 1.00 83.38 80 LEU A C 1
ATOM 644 O O . LEU A 1 80 ? 4.519 -11.578 7.522 1.00 83.38 80 LEU A O 1
#